Protein AF-A0A9E4LPM1-F1 (afdb_monomer_lite)

Secondary structure (DSSP, 8-state):
-HHHHHHHHHHHHHH--GGGTTHHHHHHHHHTT-HHHHHHHHHHHHHTT-HHHHHHHHHHGGG-

Structure (mmCIF, N/CA/C/O backbone):
data_AF-A0A9E4LPM1-F1
#
_entry.id   AF-A0A9E4LPM1-F1
#
loop_
_atom_site.group_PDB
_atom_site.id
_atom_site.type_symbol
_atom_site.label_atom_id
_atom_site.label_alt_id
_atom_site.label_comp_id
_atom_site.label_asym_id
_atom_site.label_entity_id
_atom_site.label_seq_id
_atom_site.pdbx_PDB_ins_code
_atom_site.Cartn_x
_atom_site.Cartn_y
_atom_site.Cartn_z
_atom_site.occupancy
_atom_site.B_iso_or_equiv
_atom_site.auth_seq_id
_atom_site.auth_comp_id
_atom_site.auth_asym_id
_atom_site.auth_atom_id
_atom_site.pdbx_PDB_model_num
ATOM 1 N N . MET A 1 1 ? 37.975 -1.812 -3.435 1.00 60.31 1 MET A N 1
ATOM 2 C CA . MET A 1 1 ? 37.482 -1.792 -2.037 1.00 60.31 1 MET A CA 1
ATOM 3 C C . MET A 1 1 ? 36.532 -0.625 -1.750 1.00 60.31 1 MET A C 1
ATOM 5 O O . MET A 1 1 ? 35.445 -0.871 -1.256 1.00 60.31 1 MET A O 1
ATOM 9 N N . ARG A 1 2 ? 36.852 0.634 -2.099 1.00 66.62 2 ARG A N 1
ATOM 10 C CA . ARG A 1 2 ? 35.925 1.773 -1.888 1.00 66.62 2 ARG A CA 1
ATOM 11 C C . ARG A 1 2 ? 34.620 1.678 -2.701 1.00 66.62 2 ARG A C 1
ATOM 13 O O . ARG A 1 2 ? 33.543 1.870 -2.154 1.00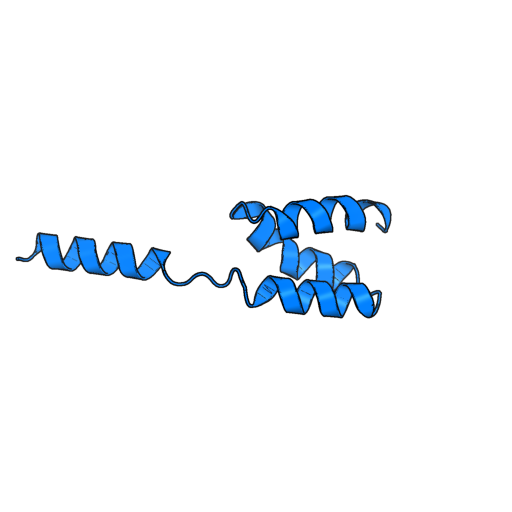 66.62 2 ARG A O 1
ATOM 20 N N . ASN A 1 3 ? 34.703 1.298 -3.978 1.00 61.50 3 ASN A N 1
ATOM 21 C CA . ASN A 1 3 ? 33.519 1.179 -4.846 1.00 61.50 3 ASN A CA 1
ATOM 22 C C . ASN A 1 3 ? 32.648 -0.049 -4.527 1.00 61.50 3 ASN A C 1
ATOM 24 O O . ASN A 1 3 ? 31.445 -0.014 -4.753 1.00 61.50 3 ASN A O 1
ATOM 28 N N . THR A 1 4 ? 33.230 -1.114 -3.968 1.00 72.88 4 THR A N 1
ATOM 29 C CA . THR A 1 4 ? 32.481 -2.314 -3.559 1.00 72.88 4 THR A CA 1
ATOM 30 C C . THR A 1 4 ? 31.622 -2.049 -2.320 1.00 72.88 4 THR A C 1
ATOM 32 O O . THR A 1 4 ? 30.520 -2.575 -2.226 1.00 72.88 4 THR A O 1
ATOM 35 N N . LEU A 1 5 ? 32.078 -1.181 -1.408 1.00 73.62 5 LEU A N 1
ATOM 36 C CA . LEU A 1 5 ? 31.295 -0.747 -0.243 1.00 73.62 5 LEU A CA 1
ATOM 37 C C . LEU A 1 5 ? 30.120 0.160 -0.640 1.00 73.62 5 LEU A C 1
ATOM 39 O O . LEU A 1 5 ? 29.029 0.019 -0.097 1.00 73.62 5 LEU A O 1
ATOM 43 N N . LEU A 1 6 ? 30.317 1.044 -1.626 1.00 74.38 6 LEU A N 1
ATOM 44 C CA . LEU A 1 6 ? 29.245 1.894 -2.160 1.00 74.38 6 LEU A CA 1
ATOM 45 C C . LEU A 1 6 ? 28.154 1.076 -2.866 1.00 74.38 6 LEU A C 1
ATOM 47 O O . LEU A 1 6 ? 26.973 1.330 -2.658 1.00 74.38 6 LEU A O 1
ATOM 51 N N . ALA A 1 7 ? 28.535 0.061 -3.647 1.00 75.44 7 ALA A N 1
ATOM 52 C CA . ALA A 1 7 ? 27.576 -0.829 -4.300 1.00 75.44 7 ALA A CA 1
ATOM 53 C C . ALA A 1 7 ? 26.743 -1.639 -3.285 1.00 75.44 7 ALA A C 1
ATOM 55 O O . ALA A 1 7 ? 25.531 -1.761 -3.443 1.00 75.44 7 ALA A O 1
ATOM 56 N N . ALA A 1 8 ? 27.368 -2.134 -2.210 1.00 74.81 8 ALA A N 1
ATOM 57 C CA . ALA A 1 8 ? 26.668 -2.862 -1.150 1.00 74.81 8 ALA A CA 1
ATOM 58 C C . ALA A 1 8 ? 25.663 -1.979 -0.385 1.00 74.81 8 ALA A C 1
ATOM 60 O O . ALA A 1 8 ? 24.567 -2.436 -0.064 1.00 74.81 8 ALA A O 1
ATOM 61 N N . LEU A 1 9 ? 26.008 -0.709 -0.142 1.00 71.81 9 LEU A N 1
ATOM 62 C CA . LEU A 1 9 ? 25.126 0.259 0.516 1.00 71.81 9 LEU A CA 1
ATOM 63 C C . LEU A 1 9 ? 23.886 0.576 -0.338 1.00 71.81 9 LEU A C 1
ATOM 65 O O . LEU A 1 9 ? 22.776 0.632 0.182 1.00 71.81 9 LEU A O 1
ATOM 69 N N . ILE A 1 10 ? 24.066 0.726 -1.653 1.00 74.31 10 ILE A N 1
ATOM 70 C CA . ILE A 1 10 ? 22.970 0.983 -2.597 1.00 74.31 10 ILE A CA 1
ATOM 71 C C . ILE A 1 10 ? 22.018 -0.222 -2.669 1.00 74.31 10 ILE A C 1
ATOM 73 O O . ILE A 1 10 ? 20.808 -0.035 -2.600 1.00 74.31 10 ILE A O 1
ATOM 77 N N . CYS A 1 11 ? 22.530 -1.456 -2.715 1.00 68.06 11 CYS A N 1
ATOM 78 C CA . CYS A 1 11 ? 21.689 -2.661 -2.691 1.00 68.06 11 CYS A CA 1
ATOM 79 C C . CYS A 1 11 ? 20.867 -2.802 -1.396 1.00 68.06 11 CYS A C 1
ATOM 81 O O . CYS A 1 11 ? 19.735 -3.277 -1.441 1.00 68.06 11 CYS A O 1
ATOM 83 N N . PHE A 1 12 ? 21.403 -2.360 -0.253 1.00 64.94 12 PHE A N 1
ATOM 84 C CA . PHE A 1 12 ? 20.689 -2.382 1.030 1.00 64.94 12 PHE A CA 1
ATOM 85 C C . PHE A 1 12 ? 19.499 -1.409 1.071 1.00 64.94 12 PHE A C 1
ATO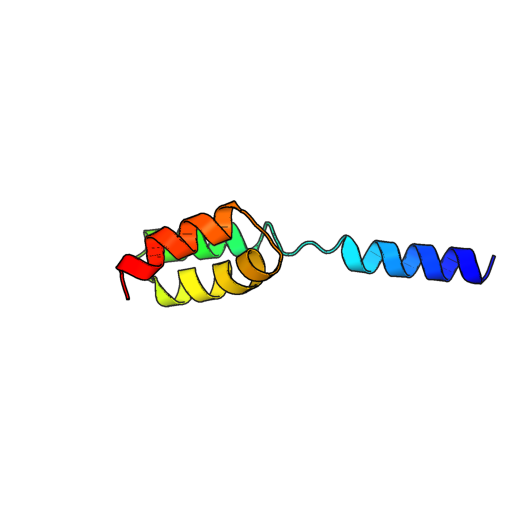M 87 O O . PHE A 1 12 ? 18.482 -1.699 1.703 1.00 64.94 12 PHE A O 1
ATOM 94 N N . LEU A 1 13 ? 19.590 -0.274 0.369 1.00 63.91 13 LEU A N 1
ATOM 95 C CA . LEU A 1 13 ? 18.510 0.716 0.300 1.00 63.91 13 LEU A CA 1
ATOM 96 C C . LEU A 1 13 ? 17.298 0.214 -0.503 1.00 63.91 13 LEU A C 1
ATOM 98 O O . LEU A 1 13 ? 16.178 0.604 -0.195 1.00 63.91 13 LEU A O 1
ATOM 102 N N . PHE A 1 14 ? 17.494 -0.700 -1.458 1.00 60.69 14 PHE A N 1
ATOM 103 C CA . PHE A 1 14 ? 16.401 -1.324 -2.219 1.00 60.69 14 PHE A CA 1
ATOM 104 C C . PHE A 1 14 ? 15.781 -2.554 -1.533 1.00 60.69 14 PHE A C 1
ATOM 106 O O . PHE A 1 14 ? 14.726 -3.020 -1.957 1.00 60.69 14 PHE A O 1
ATOM 113 N N . PHE A 1 15 ? 16.405 -3.086 -0.475 1.00 57.12 15 PHE A N 1
ATOM 114 C CA . PHE A 1 15 ? 15.911 -4.272 0.241 1.00 57.12 15 PHE A CA 1
ATOM 115 C C . PHE A 1 15 ? 14.913 -3.946 1.360 1.00 57.12 15 PHE A C 1
ATOM 117 O O . PHE A 1 15 ? 14.220 -4.834 1.855 1.00 57.12 15 PHE A O 1
ATOM 124 N N . ASN A 1 16 ? 14.810 -2.672 1.746 1.00 56.22 16 ASN A N 1
ATOM 125 C CA . ASN A 1 16 ? 13.758 -2.195 2.634 1.00 56.22 16 ASN A CA 1
ATOM 126 C C . ASN A 1 16 ? 12.465 -2.109 1.821 1.00 56.22 16 ASN A C 1
ATOM 128 O O . ASN A 1 16 ? 12.101 -1.041 1.348 1.00 56.22 16 ASN A O 1
ATOM 132 N N . SER A 1 17 ? 11.812 -3.249 1.597 1.00 57.91 17 SER A N 1
ATOM 133 C CA . SER A 1 17 ? 10.451 -3.289 1.068 1.00 57.91 17 SER A CA 1
ATOM 134 C C . SER A 1 17 ? 9.467 -3.069 2.220 1.00 57.91 17 SER A C 1
ATOM 136 O O . SER A 1 17 ? 9.148 -4.034 2.916 1.00 57.91 17 SER A O 1
ATOM 138 N N . PRO A 1 18 ? 8.903 -1.858 2.402 1.00 61.66 18 PRO A N 1
ATOM 139 C CA . PRO A 1 18 ? 7.698 -1.672 3.215 1.00 61.66 18 PRO A CA 1
ATOM 140 C C . PRO A 1 18 ? 6.474 -2.371 2.594 1.00 61.66 18 PRO A C 1
ATOM 14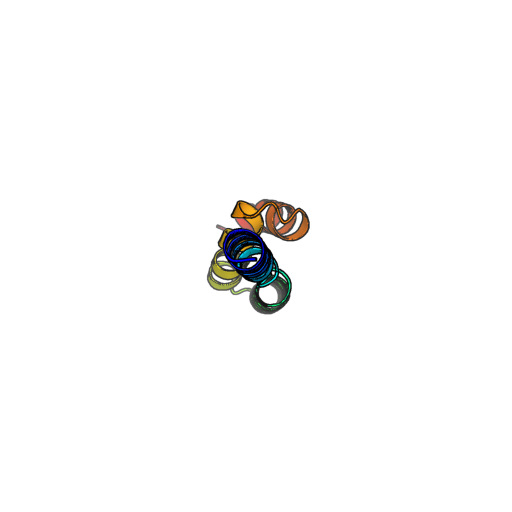2 O O . PRO A 1 18 ? 5.383 -2.317 3.149 1.00 61.66 18 PRO A O 1
ATOM 145 N N . ALA A 1 19 ? 6.649 -3.038 1.445 1.00 59.72 19 ALA A N 1
ATOM 146 C CA . ALA A 1 19 ? 5.585 -3.532 0.590 1.00 59.72 19 ALA A CA 1
ATOM 147 C C . ALA A 1 19 ? 4.600 -4.498 1.270 1.00 59.72 19 ALA A C 1
ATOM 149 O O . ALA A 1 19 ? 3.421 -4.525 0.928 1.00 59.72 19 ALA A O 1
ATOM 150 N N . LEU A 1 20 ? 5.074 -5.276 2.247 1.00 59.38 20 LEU A N 1
ATOM 151 C CA . LEU A 1 20 ? 4.241 -6.248 2.955 1.00 59.38 20 LEU A CA 1
ATOM 152 C C . LEU A 1 20 ? 3.461 -5.625 4.125 1.00 59.38 20 LEU A C 1
ATOM 154 O O . LEU A 1 20 ? 2.335 -6.034 4.373 1.00 59.38 20 LEU A O 1
ATOM 158 N N . ALA A 1 21 ? 4.042 -4.621 4.791 1.00 66.31 21 ALA A N 1
ATOM 159 C CA . ALA A 1 21 ? 3.507 -3.971 5.993 1.00 66.31 21 ALA A CA 1
ATOM 160 C C . ALA A 1 21 ? 2.687 -2.700 5.703 1.00 66.31 21 ALA A C 1
ATOM 162 O O . ALA A 1 21 ? 2.509 -1.870 6.582 1.00 66.31 21 ALA A O 1
ATOM 163 N N . GLY A 1 22 ? 2.285 -2.466 4.453 1.00 79.06 22 GLY A N 1
ATOM 164 C CA . GLY A 1 22 ? 1.195 -1.527 4.146 1.00 79.06 22 GLY A CA 1
ATOM 165 C C . GLY A 1 22 ? -0.005 -2.222 3.500 1.00 79.06 22 GLY A C 1
ATOM 166 O O . GLY A 1 22 ? -1.100 -1.671 3.416 1.00 79.06 22 GLY A O 1
ATOM 167 N N . TYR A 1 23 ? 0.185 -3.439 2.975 1.00 87.00 23 TYR A N 1
ATOM 168 C CA . TYR A 1 23 ? -0.871 -4.136 2.249 1.00 87.00 23 TYR A CA 1
ATOM 169 C C . TYR A 1 23 ? -1.916 -4.709 3.208 1.00 87.00 23 TYR A C 1
ATOM 171 O O . TYR A 1 23 ? -3.115 -4.636 2.915 1.00 87.00 23 TYR A O 1
ATOM 179 N N . GLU A 1 24 ? -1.456 -5.283 4.323 1.00 90.94 24 GLU A N 1
ATOM 180 C CA . GLU A 1 24 ? -2.291 -5.894 5.360 1.00 90.94 24 GLU A CA 1
ATOM 181 C C . GLU A 1 24 ? -3.172 -4.827 6.022 1.00 90.94 24 GLU A C 1
ATOM 183 O O . GLU A 1 24 ? -4.387 -4.979 6.080 1.00 90.94 24 GLU A O 1
ATOM 188 N N . GLU A 1 25 ? -2.581 -3.689 6.377 1.00 89.69 25 GLU A N 1
ATOM 189 C CA . GLU A 1 25 ? -3.206 -2.523 7.000 1.00 89.69 25 GLU A CA 1
ATOM 190 C C . GLU A 1 25 ? -4.293 -1.938 6.095 1.00 89.69 25 GLU A C 1
ATOM 192 O O . GLU A 1 25 ? -5.414 -1.663 6.532 1.00 89.69 25 GLU A O 1
ATOM 197 N N . GLY A 1 26 ? -4.005 -1.819 4.794 1.00 91.81 26 GLY A N 1
ATOM 198 C CA . GLY A 1 26 ? -5.014 -1.418 3.820 1.00 91.81 26 GLY A CA 1
ATOM 199 C C . GLY A 1 26 ? -6.164 -2.427 3.712 1.00 91.81 26 GLY A C 1
ATOM 200 O O . GLY A 1 26 ? -7.322 -2.047 3.540 1.00 91.81 26 GLY A O 1
ATOM 201 N N . ASN A 1 27 ? -5.874 -3.722 3.854 1.00 92.19 27 ASN A N 1
ATOM 202 C CA . ASN A 1 27 ? -6.876 -4.783 3.795 1.00 92.19 27 ASN A CA 1
ATOM 203 C C . ASN A 1 27 ? -7.743 -4.840 5.063 1.00 92.19 27 ASN A C 1
ATOM 205 O O . ASN A 1 27 ? -8.947 -5.063 4.950 1.00 92.19 27 ASN A O 1
ATOM 209 N N . GLU A 1 28 ? -7.173 -4.589 6.240 1.00 94.19 28 GLU A N 1
ATOM 210 C CA . GLU A 1 28 ? -7.914 -4.427 7.494 1.00 94.19 28 GLU A CA 1
ATOM 211 C C . GLU A 1 28 ? -8.851 -3.218 7.429 1.00 94.19 28 GLU A C 1
ATOM 213 O O . GLU A 1 28 ? -10.046 -3.348 7.697 1.00 94.19 28 GLU A O 1
ATOM 218 N N . ALA A 1 29 ? -8.351 -2.064 6.979 1.00 92.75 29 ALA A N 1
ATOM 219 C CA . ALA A 1 29 ? -9.168 -0.866 6.800 1.00 92.75 29 ALA A CA 1
ATOM 220 C C . ALA A 1 29 ? -10.316 -1.097 5.804 1.00 92.75 29 ALA A C 1
ATOM 222 O O . ALA A 1 29 ? -11.461 -0.726 6.065 1.00 92.75 29 ALA A O 1
ATOM 223 N N . TYR A 1 30 ? -10.049 -1.796 4.696 1.00 92.06 30 TYR A N 1
ATOM 224 C CA . TYR A 1 30 ? -11.080 -2.169 3.727 1.00 92.06 30 TYR A CA 1
ATOM 225 C C . TYR A 1 30 ? -12.156 -3.075 4.336 1.00 92.06 30 TYR A C 1
ATOM 227 O O . TYR A 1 30 ? -13.339 -2.896 4.051 1.00 92.06 30 TYR A O 1
ATOM 235 N N . GLN A 1 31 ? -11.767 -4.042 5.174 1.00 92.06 31 GLN A N 1
ATOM 236 C CA . GLN A 1 31 ? -12.711 -4.914 5.882 1.00 92.06 31 GLN A CA 1
ATOM 237 C C . GLN A 1 31 ? -13.564 -4.143 6.894 1.00 92.06 31 GLN A C 1
ATOM 239 O O . GLN A 1 31 ? -14.732 -4.474 7.082 1.00 92.06 31 GLN A O 1
ATOM 244 N N . GLN A 1 32 ? -13.005 -3.097 7.500 1.00 93.56 32 GLN A N 1
ATOM 245 C CA . GLN A 1 32 ? -13.723 -2.181 8.389 1.00 93.56 32 GLN A CA 1
ATOM 246 C C . GLN A 1 32 ? -14.610 -1.176 7.629 1.00 93.56 32 GLN A C 1
ATOM 248 O O . GLN A 1 32 ? -15.377 -0.445 8.252 1.00 93.56 32 GLN A O 1
ATOM 253 N N . GLY A 1 33 ? -14.541 -1.144 6.292 1.00 91.25 33 GLY A N 1
ATOM 254 C CA . GLY A 1 33 ? -15.274 -0.198 5.447 1.00 91.25 33 GLY A CA 1
ATOM 255 C C . GLY A 1 33 ? -14.623 1.184 5.344 1.00 91.25 33 GLY A C 1
ATOM 256 O O . GLY A 1 33 ? -15.181 2.071 4.700 1.00 91.25 33 GLY A O 1
ATOM 257 N N . ASP A 1 34 ? -13.435 1.376 5.926 1.00 92.31 34 ASP A N 1
ATOM 258 C CA . ASP A 1 34 ? -12.651 2.601 5.77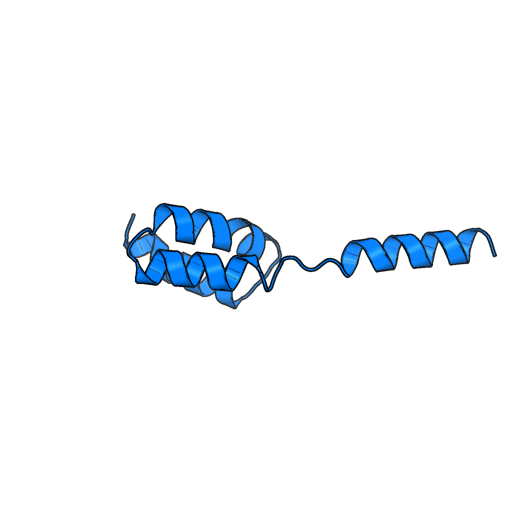7 1.00 92.31 34 ASP A CA 1
ATOM 259 C C . ASP A 1 34 ? -11.839 2.551 4.476 1.00 92.31 34 ASP A C 1
ATOM 261 O O . ASP A 1 34 ? -10.626 2.317 4.433 1.00 92.31 34 ASP A O 1
ATOM 265 N N . TYR A 1 35 ? -12.547 2.756 3.366 1.00 89.62 35 TYR A N 1
ATOM 266 C CA . TYR A 1 35 ? -11.954 2.740 2.032 1.00 89.62 35 TYR A CA 1
ATOM 267 C C . TYR A 1 35 ? -10.938 3.867 1.815 1.00 89.62 35 TYR A C 1
ATOM 269 O O . TYR A 1 35 ? -10.070 3.743 0.949 1.00 89.62 35 TYR A O 1
ATOM 277 N N . GLN A 1 36 ? -11.018 4.955 2.586 1.00 89.75 36 GLN A N 1
ATOM 278 C CA . GLN A 1 36 ? -10.095 6.078 2.469 1.00 89.75 36 GLN A CA 1
ATOM 279 C C . GLN A 1 36 ? -8.729 5.725 3.061 1.00 89.75 36 GLN A C 1
ATOM 281 O O . GLN A 1 36 ? -7.704 5.995 2.429 1.00 89.75 36 GLN A O 1
ATOM 286 N N . ILE A 1 37 ? -8.710 5.081 4.232 1.00 90.38 37 ILE A N 1
ATOM 287 C CA . ILE A 1 37 ? -7.484 4.520 4.803 1.00 90.38 37 ILE A CA 1
ATOM 288 C C . ILE A 1 37 ? -6.956 3.397 3.910 1.00 90.38 37 ILE A C 1
ATOM 290 O O . ILE A 1 37 ? -5.789 3.443 3.530 1.00 90.38 37 ILE A O 1
ATOM 294 N N . ALA A 1 38 ? -7.811 2.468 3.473 1.00 92.25 38 ALA A N 1
ATOM 295 C CA . ALA A 1 38 ? -7.400 1.374 2.592 1.00 92.25 38 ALA A CA 1
ATOM 296 C C . ALA A 1 38 ? -6.699 1.868 1.314 1.00 92.25 38 ALA A C 1
ATOM 298 O O . ALA A 1 38 ? -5.633 1.380 0.940 1.00 92.25 38 ALA A O 1
ATOM 299 N N . TYR A 1 39 ? -7.265 2.894 0.669 1.00 90.44 39 TYR A N 1
ATOM 300 C CA . TYR A 1 39 ? -6.6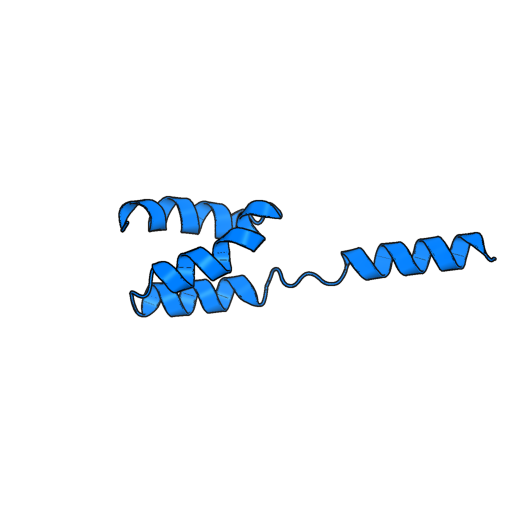87 3.515 -0.521 1.00 90.44 39 TYR A CA 1
ATOM 301 C C . TYR A 1 39 ? -5.329 4.165 -0.237 1.00 90.44 39 TYR A C 1
ATOM 303 O O . TYR A 1 39 ? -4.415 4.052 -1.052 1.00 90.44 39 TYR A O 1
ATOM 311 N N . ARG A 1 40 ? -5.184 4.848 0.906 1.00 90.25 40 ARG A N 1
ATOM 312 C CA . ARG A 1 40 ? -3.925 5.498 1.292 1.00 90.25 40 ARG A CA 1
ATOM 313 C C . ARG A 1 40 ? -2.807 4.479 1.494 1.00 90.25 40 ARG A C 1
ATOM 315 O O . ARG A 1 40 ? -1.701 4.734 1.031 1.00 90.25 40 ARG A O 1
ATOM 322 N N . GLU A 1 41 ? -3.099 3.353 2.137 1.00 92.19 41 GLU A N 1
ATOM 323 C CA . GLU A 1 41 ? -2.098 2.312 2.394 1.00 92.19 41 GLU A CA 1
ATOM 324 C C . GLU A 1 41 ? -1.721 1.545 1.112 1.00 92.19 41 GLU A C 1
ATOM 326 O O . GLU A 1 41 ? -0.552 1.251 0.869 1.00 92.19 41 GLU A O 1
ATOM 331 N N . TRP A 1 42 ? -2.681 1.288 0.215 1.00 91.44 42 TRP A N 1
ATOM 332 C CA . TRP A 1 42 ? -2.405 0.599 -1.051 1.00 91.44 42 TRP A CA 1
ATOM 333 C C . TRP A 1 42 ? -1.778 1.473 -2.138 1.00 91.44 42 TRP A C 1
ATOM 335 O O . TRP A 1 42 ? -1.118 0.938 -3.029 1.00 91.44 42 TRP A O 1
ATOM 345 N N . LEU A 1 43 ? -1.959 2.794 -2.108 1.00 89.75 43 LEU A N 1
ATOM 346 C CA . LEU A 1 43 ? -1.423 3.700 -3.128 1.00 89.75 43 LEU A CA 1
ATOM 347 C C . LEU A 1 43 ? 0.104 3.597 -3.318 1.00 89.75 43 LEU A C 1
ATOM 349 O O . LEU A 1 43 ? 0.518 3.309 -4.443 1.00 89.75 43 LEU A O 1
ATOM 353 N N . PRO A 1 44 ? 0.952 3.755 -2.28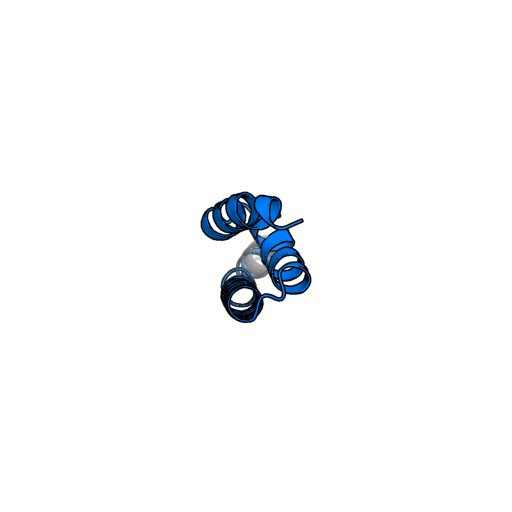1 1.00 90.50 44 PRO A N 1
ATOM 354 C CA . PRO A 1 44 ? 2.404 3.684 -2.456 1.00 90.50 44 PRO A CA 1
ATOM 355 C C . PRO A 1 44 ? 2.868 2.297 -2.919 1.00 90.50 44 PRO A C 1
ATOM 357 O O . PRO A 1 44 ? 3.885 2.177 -3.599 1.00 90.50 44 PRO A O 1
ATOM 360 N N . LEU A 1 45 ? 2.118 1.248 -2.577 1.00 88.62 45 LEU A N 1
ATOM 361 C CA . LEU A 1 45 ? 2.381 -0.128 -2.998 1.00 88.62 45 LEU A CA 1
ATOM 362 C C . LEU A 1 45 ? 2.055 -0.326 -4.476 1.00 88.62 45 LEU A C 1
ATOM 364 O O . LEU A 1 45 ? 2.843 -0.898 -5.227 1.00 88.62 45 LEU A O 1
ATOM 368 N N . ALA A 1 46 ? 0.908 0.195 -4.908 1.00 88.81 46 ALA A N 1
ATOM 369 C CA . ALA A 1 46 ? 0.487 0.150 -6.296 1.00 88.81 46 ALA A CA 1
ATOM 370 C C . ALA A 1 46 ? 1.446 0.941 -7.203 1.00 88.81 46 ALA A C 1
ATOM 372 O O . ALA A 1 46 ? 1.747 0.481 -8.308 1.00 88.81 46 ALA A O 1
ATOM 373 N N . GLU A 1 47 ? 1.960 2.080 -6.722 1.00 87.12 47 GLU A N 1
ATOM 374 C CA . GLU A 1 47 ? 2.981 2.899 -7.396 1.00 87.12 47 GLU A CA 1
ATOM 375 C C . GLU A 1 47 ? 4.342 2.192 -7.495 1.00 87.12 47 GLU A C 1
ATOM 377 O O . GLU A 1 47 ? 5.038 2.343 -8.496 1.00 87.12 47 GLU A O 1
ATOM 382 N N . GLN A 1 48 ? 4.693 1.360 -6.510 1.00 87.19 48 GLN A N 1
ATOM 383 C CA . GLN A 1 48 ? 5.889 0.507 -6.534 1.00 87.19 48 GLN A CA 1
ATOM 384 C C . GLN A 1 48 ? 5.728 -0.757 -7.399 1.00 87.19 48 GLN A C 1
ATOM 386 O O . GLN A 1 48 ? 6.680 -1.521 -7.554 1.00 87.19 48 GLN A O 1
ATOM 391 N N . GLY A 1 49 ? 4.548 -0.978 -7.988 1.00 85.12 49 GLY A N 1
ATOM 392 C CA . GLY A 1 49 ? 4.281 -2.119 -8.864 1.00 85.12 49 GLY A CA 1
ATOM 393 C C . GLY A 1 49 ? 3.714 -3.353 -8.159 1.00 85.12 49 GLY A C 1
ATOM 394 O O . GLY A 1 49 ? 3.666 -4.421 -8.771 1.00 85.12 49 GLY A O 1
ATOM 395 N N . ASP A 1 50 ? 3.263 -3.244 -6.904 1.00 87.69 50 ASP A N 1
ATOM 396 C CA . ASP A 1 50 ? 2.601 -4.356 -6.223 1.00 87.69 50 ASP A CA 1
ATOM 397 C C . ASP A 1 50 ? 1.257 -4.672 -6.899 1.00 87.69 50 ASP A C 1
ATOM 399 O O . ASP A 1 50 ? 0.275 -3.927 -6.820 1.00 87.69 50 ASP A O 1
ATOM 403 N N . SER A 1 51 ? 1.216 -5.817 -7.580 1.00 89.25 51 SER A N 1
ATOM 404 C CA . SER A 1 51 ? 0.038 -6.278 -8.320 1.00 89.25 51 SER A CA 1
ATOM 405 C C . SER A 1 51 ? -1.201 -6.502 -7.441 1.00 89.25 51 SER A C 1
ATOM 407 O O . SER A 1 51 ? -2.327 -6.310 -7.912 1.00 89.25 51 SER A O 1
ATOM 409 N N . LYS A 1 52 ? -1.031 -6.875 -6.164 1.00 89.06 52 LYS A N 1
ATOM 410 C CA . LYS A 1 52 ? -2.153 -7.075 -5.238 1.00 89.06 52 LYS A CA 1
ATOM 411 C C . LYS A 1 52 ? -2.757 -5.728 -4.868 1.00 89.06 52 LYS A C 1
ATOM 413 O O . LYS A 1 52 ? -3.977 -5.574 -4.940 1.00 89.06 52 LYS A O 1
ATOM 418 N N . ALA A 1 53 ? -1.920 -4.748 -4.535 1.00 89.81 53 ALA A N 1
ATOM 419 C CA . ALA A 1 53 ? -2.358 -3.390 -4.236 1.00 89.81 53 ALA A CA 1
ATOM 420 C C . ALA A 1 53 ? -3.043 -2.739 -5.450 1.00 89.81 53 ALA A C 1
ATOM 422 O O . ALA A 1 53 ? -4.128 -2.175 -5.314 1.00 89.81 53 ALA A O 1
ATOM 423 N N . GLN A 1 54 ? -2.494 -2.899 -6.660 1.00 88.69 54 GLN A N 1
ATOM 424 C CA . GLN A 1 54 ? -3.127 -2.418 -7.898 1.00 88.69 54 GLN A CA 1
ATOM 425 C C . GLN A 1 54 ? -4.526 -3.018 -8.114 1.00 88.69 54 GLN A C 1
ATOM 427 O O . GLN A 1 54 ? -5.469 -2.294 -8.444 1.00 88.69 54 GLN A O 1
ATOM 432 N N . ASN A 1 55 ? -4.686 -4.325 -7.884 1.00 90.62 55 ASN A N 1
ATOM 433 C CA . ASN A 1 55 ? -5.982 -4.997 -7.984 1.00 90.62 55 ASN A CA 1
ATOM 434 C C . ASN A 1 55 ? -6.978 -4.450 -6.947 1.00 90.62 55 ASN A C 1
ATOM 436 O O . ASN A 1 55 ? -8.089 -4.043 -7.301 1.00 90.62 55 ASN A O 1
ATOM 440 N N . LYS A 1 56 ? -6.558 -4.354 -5.679 1.00 89.44 56 LYS A N 1
ATOM 441 C CA . LYS A 1 56 ? -7.383 -3.815 -4.590 1.00 89.44 56 LYS A CA 1
ATOM 442 C C . LYS A 1 56 ? -7.824 -2.380 -4.841 1.00 89.44 56 LYS A C 1
ATOM 444 O O . LYS A 1 56 ? -8.987 -2.058 -4.609 1.00 89.44 56 LYS A O 1
ATOM 449 N N . MET A 1 57 ? -6.954 -1.541 -5.391 1.00 85.81 57 MET A N 1
ATOM 450 C CA . MET A 1 57 ? -7.285 -0.167 -5.777 1.00 85.81 57 MET A CA 1
ATOM 451 C C . MET A 1 57 ? -8.324 -0.118 -6.902 1.00 85.81 57 MET A C 1
ATOM 453 O O . MET A 1 57 ? -9.225 0.722 -6.875 1.00 85.81 57 MET A O 1
ATOM 457 N N . GLY A 1 58 ? -8.251 -1.047 -7.861 1.00 83.31 58 GLY A N 1
ATOM 458 C CA . GLY A 1 58 ? -9.258 -1.209 -8.911 1.00 83.31 58 GLY A CA 1
ATOM 459 C C . GLY A 1 58 ? -10.639 -1.576 -8.361 1.00 83.31 58 GLY A C 1
ATOM 460 O O . GLY A 1 58 ? -11.637 -0.979 -8.762 1.00 83.31 58 GLY A O 1
ATOM 461 N N . VAL A 1 59 ? -10.696 -2.498 -7.395 1.00 81.94 59 VAL A N 1
ATOM 462 C CA . VAL A 1 59 ? -11.946 -2.880 -6.712 1.00 81.94 59 VAL A CA 1
ATOM 463 C C . VAL A 1 59 ? -12.473 -1.734 -5.842 1.00 81.94 59 VAL A C 1
ATOM 465 O O . VAL A 1 59 ? -13.667 -1.443 -5.858 1.00 81.94 59 VAL A O 1
ATOM 468 N N . THR A 1 60 ? -11.583 -1.051 -5.123 1.00 79.62 60 THR A N 1
ATOM 469 C CA . THR A 1 60 ? -11.929 0.002 -4.153 1.00 79.62 60 THR A CA 1
ATOM 470 C C . THR A 1 60 ? -12.389 1.296 -4.815 1.00 79.62 60 THR A C 1
ATOM 472 O O . THR A 1 60 ? -13.276 1.959 -4.292 1.00 79.62 60 THR A O 1
ATOM 475 N N . ARG A 1 61 ? -11.888 1.632 -6.014 1.00 66.69 61 ARG A N 1
ATOM 476 C CA . ARG A 1 61 ? -12.359 2.795 -6.798 1.00 66.69 61 ARG A CA 1
ATOM 477 C C . ARG A 1 61 ? -13.863 2.797 -7.066 1.00 66.69 61 ARG A C 1
ATOM 479 O O . ARG A 1 61 ? -14.420 3.860 -7.313 1.00 66.69 61 ARG A O 1
ATOM 486 N N . ARG A 1 62 ? -14.512 1.632 -7.023 1.00 63.88 62 ARG A N 1
ATOM 487 C CA . ARG A 1 62 ? -15.968 1.511 -7.159 1.00 63.88 62 ARG A CA 1
ATOM 488 C C . ARG A 1 62 ? -16.740 2.086 -5.960 1.00 63.88 62 ARG A C 1
ATOM 490 O O . ARG A 1 62 ? -17.930 2.338 -6.094 1.00 63.88 62 ARG A O 1
ATOM 497 N N . TRP A 1 63 ? -16.077 2.283 -4.824 1.00 60.62 63 TRP A N 1
ATOM 498 C CA . TRP A 1 63 ? -16.667 2.712 -3.552 1.00 60.62 63 TRP A CA 1
ATOM 499 C C . TRP A 1 63 ? -16.352 4.176 -3.202 1.00 60.62 63 TRP A C 1
ATOM 501 O O . TRP A 1 63 ? -16.574 4.587 -2.065 1.00 60.62 63 TRP A O 1
ATOM 511 N N . ARG A 1 64 ? -15.806 4.938 -4.161 1.00 54.66 64 ARG A N 1
ATOM 512 C CA . ARG A 1 64 ? -15.610 6.390 -4.052 1.00 54.66 64 ARG A CA 1
ATOM 513 C C . ARG A 1 64 ? -16.906 7.151 -4.310 1.00 54.66 64 ARG A C 1
ATOM 515 O O . ARG A 1 64 ? -17.674 6.702 -5.188 1.00 54.66 64 ARG A O 1
#

Sequence (64 aa):
MRNTLLAALICFLFFNSPALAGYEEGNEAYQQGDYQIAYREWLPLAEQGDSKAQNKMGVTRRWR

Foldseek 3Di:
DVVVVVVVVVVVVVPPCCLVVLQVQLVVCVVVVNLVSNLVSLVVNVVVVNPSSVVVNVVSVVVD

Radius of gyration: 15.86 Å; chains: 1; bounding box: 54×14×17 Å

pLDDT: mean 79.77, std 12.69, range [54.66, 94.19]